Protein AF-A0AAV5VAU0-F1 (afdb_monomer_lite)

Radius of gyration: 15.26 Å; chains: 1; bounding box: 44×32×38 Å

Secondary structure (DSSP, 8-state):
--TT-BPPPB-HHHHHTT--TT-EEEEEEEEEETTEEEEEEEEEEEEEEEETTEEEEEEEEE--TT---HHHHHHHHHHH-----EEEEEEEHHHH-SSEEEEB-GGGGTSPPPPHHHHHHHHHHTBT----SSHHHHHHHHHHHHHH--------

pLDDT: mean 80.07, std 18.75, range [32.88, 98.19]

Organism: NCBI:txid1538716

InterPro domains:
  IPR007053 LRAT domain [PF04970] (20-151)
  IPR007053 LRAT domain [PS51934] (33-155)
  IPR051496 H-rev107 Phospholipase/Acyltransferase [PTHR13943] (15-156)

Foldseek 3Di:
DCQWDKDDKDFLVVCLVPDDQLFKKKAFDWADDDPDTHGQAIFIWGFQDDDPSFTKTKFKDADDDPDDDPNVVSVCCVPPVDGHKIAIDIGTSNVVHVDIMMGTNRCSVPAPWDDSVQLNVLSVVRGGDIDDDPRRVVRVQSSCCSTGVDNPPPPD

Sequence (156 aa):
SDAGKKSEFMNAEDMAKIVQNGDLLEFKRFVQLGKLKKRFYTHWGVCVGEHENKPMVAHMFIIEEGGVQETITSAFIAVTGDLESAEVRLDALDDVCTDLCRINNLDDRKYTKLDTQMIFKRAIDMLGQHNYNLIYNNCEHFAKWCRYDKHTSNQV

Structure (mmCIF, N/CA/C/O backbone):
data_AF-A0AAV5VAU0-F1
#
_entry.id   AF-A0AAV5VAU0-F1
#
loop_
_atom_site.group_PDB
_atom_site.id
_atom_site.type_symbol
_atom_site.label_atom_id
_atom_site.label_alt_id
_atom_site.label_comp_id
_atom_site.label_asym_id
_atom_site.label_entity_id
_atom_site.label_seq_id
_atom_site.pdbx_PDB_ins_code
_atom_site.Cartn_x
_atom_site.Cartn_y
_atom_site.Cartn_z
_atom_site.occupancy
_atom_site.B_iso_or_equiv
_atom_site.auth_seq_id
_atom_site.auth_comp_id
_atom_site.auth_asym_id
_atom_site.auth_atom_id
_atom_site.pdbx_PDB_model_num
ATOM 1 N N . SER A 1 1 ? -18.840 6.440 -1.969 1.00 46.47 1 SER A N 1
ATOM 2 C CA . SER A 1 1 ? -17.633 6.434 -2.815 1.00 46.47 1 SER A CA 1
ATOM 3 C C . SER A 1 1 ? -16.430 6.564 -1.904 1.00 46.47 1 SER A C 1
ATOM 5 O O . SER A 1 1 ? -16.302 7.587 -1.248 1.00 46.47 1 SER A O 1
ATOM 7 N N . ASP A 1 2 ? -15.577 5.547 -1.817 1.00 56.53 2 ASP A N 1
ATOM 8 C CA . ASP A 1 2 ? -14.418 5.525 -0.901 1.00 56.53 2 ASP A CA 1
ATOM 9 C C . ASP A 1 2 ? -13.205 6.31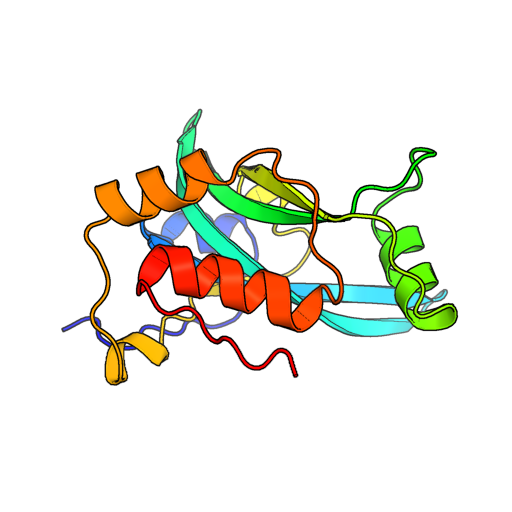2 -1.455 1.00 56.53 2 ASP A C 1
ATOM 11 O O . ASP A 1 2 ? -12.041 6.007 -1.202 1.00 56.53 2 ASP A O 1
ATOM 15 N N . ALA A 1 3 ? -13.488 7.323 -2.286 1.00 63.88 3 ALA A N 1
ATOM 16 C CA . ALA A 1 3 ? -12.483 8.089 -3.003 1.00 63.88 3 ALA A CA 1
ATOM 17 C C . ALA A 1 3 ? -11.669 8.932 -2.013 1.00 63.88 3 ALA A C 1
ATOM 19 O O . ALA A 1 3 ? -12.180 9.869 -1.394 1.00 63.88 3 ALA A O 1
ATOM 20 N N . GLY A 1 4 ? -10.381 8.620 -1.885 1.00 80.81 4 GLY A N 1
ATOM 21 C CA . GLY A 1 4 ? -9.460 9.395 -1.061 1.00 80.81 4 GLY A CA 1
ATOM 22 C C . GLY A 1 4 ? -9.392 8.961 0.402 1.00 80.81 4 GLY A C 1
ATOM 23 O O . GLY A 1 4 ? -9.151 9.818 1.256 1.00 80.81 4 GLY A O 1
ATOM 24 N N . LYS A 1 5 ? -9.607 7.670 0.699 1.00 92.50 5 LYS A N 1
ATOM 25 C CA . LYS A 1 5 ? -9.423 7.092 2.041 1.00 92.50 5 LYS A CA 1
ATOM 26 C C . LYS A 1 5 ? -8.019 7.404 2.571 1.00 92.50 5 LYS A C 1
ATOM 28 O O . LYS A 1 5 ? -7.011 7.068 1.947 1.00 92.50 5 LYS A O 1
ATOM 33 N N . LYS A 1 6 ? -7.960 8.034 3.742 1.00 96.19 6 LYS A N 1
ATOM 34 C CA . LYS A 1 6 ? -6.730 8.250 4.504 1.00 96.19 6 LYS A CA 1
ATOM 35 C C . LYS A 1 6 ? -7.007 7.970 5.969 1.00 96.19 6 LYS A C 1
ATOM 37 O O . LYS A 1 6 ? -7.845 8.646 6.557 1.00 96.19 6 LYS A O 1
ATOM 42 N N . SER A 1 7 ? -6.340 6.970 6.529 1.00 97.12 7 SER A N 1
ATOM 43 C CA . SER A 1 7 ? -6.506 6.627 7.939 1.00 97.12 7 SER A CA 1
ATOM 44 C C . SER A 1 7 ? -5.556 7.436 8.821 1.00 97.12 7 SER A C 1
ATOM 46 O O . SER A 1 7 ? -4.569 8.017 8.352 1.00 97.12 7 SER A O 1
ATOM 48 N N . GLU A 1 8 ? -5.823 7.405 10.123 1.00 97.19 8 GLU A N 1
ATOM 49 C CA . GLU A 1 8 ? -4.802 7.706 11.120 1.00 97.19 8 GLU A CA 1
ATOM 50 C C . GLU A 1 8 ? -3.685 6.655 11.091 1.00 97.19 8 GLU A C 1
ATOM 52 O O . GLU A 1 8 ? -3.830 5.574 10.510 1.00 97.19 8 GLU A O 1
ATOM 57 N N . PHE A 1 9 ? -2.553 7.002 11.701 1.00 96.62 9 PHE A N 1
ATOM 58 C CA . PHE A 1 9 ? -1.456 6.061 11.899 1.00 96.62 9 PHE A CA 1
ATOM 59 C C . PHE A 1 9 ? -1.788 5.075 13.021 1.00 96.62 9 PHE A C 1
ATOM 61 O O . PHE A 1 9 ? -2.152 5.502 14.114 1.00 96.62 9 PHE A O 1
ATOM 68 N N . MET A 1 10 ? -1.597 3.783 12.770 1.00 97.56 10 MET A N 1
ATOM 69 C CA . MET A 1 10 ? -1.844 2.695 13.720 1.00 97.56 10 MET A CA 1
ATOM 70 C C . MET A 1 10 ? -0.796 1.585 13.574 1.00 97.56 10 MET A C 1
ATOM 72 O O . MET A 1 10 ? 0.007 1.603 12.640 1.00 97.56 10 MET A O 1
ATOM 76 N N . ASN A 1 11 ? -0.769 0.660 14.531 1.00 96.94 11 ASN A N 1
ATOM 77 C CA . ASN A 1 11 ? 0.114 -0.508 14.499 1.00 96.94 11 ASN A CA 1
ATOM 78 C C . ASN A 1 11 ? -0.354 -1.534 13.440 1.00 96.94 11 ASN A C 1
ATOM 80 O O . ASN A 1 11 ? -1.430 -1.392 12.853 1.00 96.94 11 ASN A O 1
ATOM 84 N N . ALA A 1 12 ? 0.456 -2.569 13.204 1.00 96.56 12 ALA A N 1
ATOM 85 C CA . ALA A 1 12 ? 0.165 -3.611 12.220 1.00 96.56 12 ALA A CA 1
ATOM 86 C C . ALA A 1 12 ? -1.129 -4.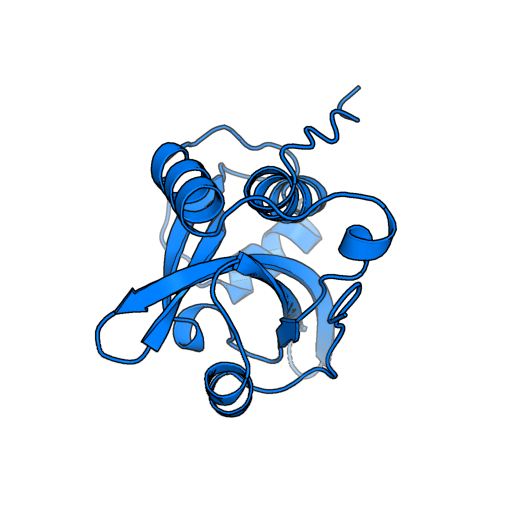390 12.517 1.00 96.56 12 ALA A C 1
ATOM 88 O O . ALA A 1 12 ? -1.893 -4.674 11.598 1.00 96.56 12 ALA A O 1
ATOM 89 N N . GLU A 1 13 ? -1.396 -4.701 13.790 1.00 96.94 13 GLU A N 1
ATOM 90 C CA . GLU A 1 13 ? -2.565 -5.483 14.208 1.00 96.94 13 GLU A CA 1
ATOM 91 C C . GLU A 1 13 ? -3.873 -4.743 13.902 1.00 96.94 13 GLU A C 1
ATOM 93 O O . GLU A 1 13 ? -4.810 -5.310 13.341 1.00 96.94 13 GLU A O 1
ATOM 98 N N . ASP A 1 14 ? -3.933 -3.454 14.230 1.00 98.00 14 ASP A N 1
ATOM 99 C CA . ASP A 1 14 ? -5.092 -2.612 13.952 1.00 98.00 14 ASP A CA 1
ATOM 100 C C . ASP A 1 14 ? -5.229 -2.316 12.458 1.00 98.00 14 ASP A C 1
ATOM 102 O O . ASP A 1 14 ? -6.345 -2.293 11.935 1.00 98.00 14 ASP A O 1
ATOM 106 N N . MET A 1 15 ? -4.108 -2.167 11.746 1.00 97.94 15 MET A N 1
ATOM 107 C CA . MET A 1 15 ? -4.122 -1.996 10.295 1.00 97.94 15 MET A CA 1
ATOM 108 C C . MET A 1 15 ? -4.666 -3.236 9.577 1.00 97.94 15 MET A C 1
ATOM 110 O O . MET A 1 15 ? -5.478 -3.100 8.658 1.00 97.94 15 MET A O 1
ATOM 114 N N . ALA A 1 16 ? -4.279 -4.439 10.010 1.00 97.44 16 ALA A N 1
ATOM 115 C CA . ALA A 1 16 ? -4.728 -5.697 9.413 1.00 97.44 16 ALA A CA 1
ATOM 116 C C . ALA A 1 16 ? -6.259 -5.850 9.426 1.00 97.44 16 ALA A C 1
ATOM 118 O O . ALA A 1 16 ? -6.824 -6.498 8.551 1.00 97.44 16 ALA A O 1
ATOM 119 N N . LYS A 1 17 ? -6.946 -5.195 10.373 1.00 96.88 17 LYS A N 1
ATOM 120 C CA . LYS A 1 17 ? -8.414 -5.211 10.498 1.00 96.88 17 LYS A CA 1
ATOM 121 C C . LYS A 1 17 ? -9.123 -4.357 9.437 1.00 96.88 17 LYS A C 1
ATOM 123 O O . LYS A 1 17 ? -10.324 -4.530 9.234 1.00 96.88 17 LYS A O 1
ATOM 128 N N . ILE A 1 18 ? -8.431 -3.404 8.801 1.00 96.81 18 ILE A N 1
ATOM 129 C CA . ILE A 1 18 ? -9.057 -2.385 7.934 1.00 96.81 18 ILE A CA 1
ATOM 130 C C . ILE A 1 18 ? -8.446 -2.255 6.535 1.00 96.81 18 ILE A C 1
ATOM 132 O O . ILE A 1 18 ? -9.031 -1.572 5.679 1.00 96.81 18 ILE A O 1
ATOM 136 N N . VAL A 1 19 ? -7.257 -2.821 6.319 1.00 97.38 19 VAL A N 1
ATOM 137 C CA . VAL A 1 19 ? -6.544 -2.760 5.042 1.00 97.38 19 VAL A CA 1
ATOM 138 C C . VAL A 1 19 ? -7.233 -3.636 4.002 1.00 97.38 19 VAL A C 1
ATOM 140 O O . VAL A 1 19 ? -7.751 -4.707 4.309 1.00 97.38 19 VAL A O 1
ATOM 143 N N . GLN A 1 20 ? -7.268 -3.164 2.759 1.00 96.44 20 GLN A N 1
ATOM 144 C CA . GLN A 1 20 ? -7.841 -3.901 1.638 1.00 96.44 20 GLN A CA 1
ATOM 145 C C . GLN A 1 20 ? -6.847 -4.027 0.488 1.00 96.44 20 GLN A C 1
ATOM 147 O O . GLN A 1 20 ? -5.958 -3.194 0.305 1.00 96.44 20 GLN A O 1
ATOM 152 N N . ASN A 1 21 ? -7.059 -5.032 -0.364 1.00 96.81 21 ASN A N 1
ATOM 153 C CA . ASN A 1 21 ? -6.255 -5.209 -1.567 1.00 96.81 21 ASN A CA 1
ATOM 154 C C . ASN A 1 21 ? -6.262 -3.950 -2.452 1.00 96.81 21 ASN A C 1
ATOM 156 O O . ASN A 1 21 ? -7.300 -3.375 -2.819 1.00 96.81 21 ASN A O 1
ATOM 160 N N . GLY A 1 22 ? -5.053 -3.538 -2.809 1.00 96.00 22 GLY A N 1
ATOM 161 C CA . GLY A 1 22 ? -4.736 -2.336 -3.554 1.00 96.00 22 GLY A CA 1
ATOM 162 C C . GLY A 1 22 ? -4.518 -1.089 -2.701 1.00 96.00 22 GLY A C 1
ATOM 163 O O . GLY A 1 22 ? -4.097 -0.086 -3.275 1.00 96.00 22 GLY A O 1
ATOM 164 N N . ASP A 1 23 ? -4.800 -1.092 -1.393 1.00 97.62 23 ASP A N 1
ATOM 165 C CA . ASP A 1 23 ? -4.550 0.072 -0.531 1.00 97.62 23 ASP A CA 1
ATOM 166 C C . ASP A 1 23 ? -3.062 0.434 -0.496 1.00 97.62 23 ASP A C 1
ATOM 168 O O . ASP A 1 23 ? -2.196 -0.432 -0.352 1.00 97.62 23 ASP A O 1
ATOM 172 N N . LEU A 1 24 ? -2.778 1.733 -0.628 1.00 97.38 24 LEU A N 1
ATOM 173 C CA . LEU A 1 24 ? -1.441 2.277 -0.423 1.00 97.38 24 LEU A CA 1
ATOM 174 C C . LEU A 1 24 ? -1.193 2.441 1.068 1.00 97.38 24 LEU A C 1
ATOM 176 O O . LEU A 1 24 ? -1.994 3.067 1.769 1.00 97.38 24 LEU A O 1
ATOM 180 N N . LEU A 1 25 ? -0.058 1.930 1.523 1.00 97.38 25 LEU A N 1
ATOM 181 C CA . LEU A 1 25 ? 0.372 2.015 2.906 1.00 97.38 25 LEU A CA 1
ATOM 182 C C . LEU A 1 25 ? 1.568 2.948 3.027 1.00 97.38 25 LEU A C 1
ATOM 184 O O . LEU A 1 25 ? 2.548 2.834 2.294 1.00 97.38 25 LEU A O 1
ATOM 188 N N . GLU A 1 26 ? 1.468 3.864 3.981 1.00 95.00 26 GLU A N 1
ATOM 189 C CA . GLU A 1 26 ? 2.517 4.795 4.363 1.00 95.00 26 GLU A CA 1
ATOM 190 C C . GLU A 1 26 ? 3.038 4.401 5.748 1.00 95.00 26 GLU A C 1
ATOM 192 O O . GLU A 1 26 ? 2.293 4.470 6.728 1.00 95.00 26 GLU A O 1
ATOM 197 N N . PHE A 1 27 ? 4.310 4.022 5.848 1.00 92.38 27 PHE A N 1
ATOM 198 C CA . PHE A 1 27 ? 4.946 3.567 7.084 1.00 92.38 27 PHE A CA 1
ATOM 199 C C . PHE A 1 27 ? 5.867 4.651 7.644 1.00 92.38 27 PHE A C 1
ATOM 201 O O . PHE A 1 27 ? 6.717 5.204 6.939 1.00 92.38 27 PHE A O 1
ATOM 208 N N . LYS A 1 28 ? 5.741 4.955 8.938 1.00 87.56 28 LYS A N 1
ATOM 209 C CA . LYS A 1 28 ? 6.701 5.824 9.624 1.00 87.56 28 LYS A CA 1
ATOM 210 C C . LYS A 1 28 ? 7.963 5.033 9.921 1.00 87.56 28 LYS A C 1
ATOM 212 O O . LYS A 1 28 ? 7.904 4.026 10.619 1.00 87.56 28 LYS A O 1
ATOM 217 N N . ARG A 1 29 ? 9.101 5.543 9.456 1.00 81.19 29 ARG A N 1
ATOM 218 C CA . ARG A 1 29 ? 10.417 5.044 9.844 1.00 81.19 29 ARG A CA 1
ATOM 219 C C . ARG A 1 29 ? 11.072 6.030 10.793 1.00 81.19 29 ARG A C 1
ATOM 221 O O . ARG A 1 29 ? 11.146 7.238 10.532 1.00 81.19 29 ARG A O 1
ATOM 228 N N . PHE A 1 30 ? 11.526 5.507 11.918 1.00 72.88 30 PHE A N 1
ATOM 229 C CA . PHE A 1 30 ? 12.246 6.263 12.924 1.00 72.88 30 PHE A CA 1
ATOM 230 C C . PHE A 1 30 ? 13.663 5.718 13.033 1.00 72.88 30 PHE A C 1
ATOM 232 O O . PHE A 1 30 ? 13.866 4.511 13.018 1.00 72.88 30 PHE A O 1
ATOM 239 N N . VAL A 1 31 ? 14.633 6.613 13.184 1.00 66.31 31 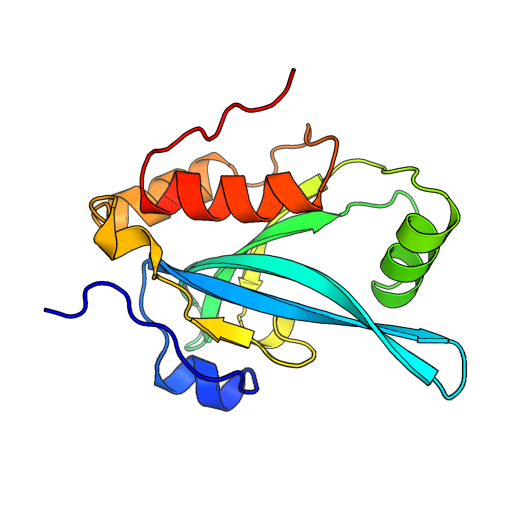VAL A N 1
ATOM 240 C CA . VAL A 1 31 ? 15.997 6.234 13.549 1.00 66.31 31 VAL A CA 1
ATOM 241 C C . VAL A 1 31 ? 16.177 6.527 15.030 1.00 66.31 31 VAL A C 1
ATOM 243 O O . VAL A 1 31 ? 15.776 7.590 15.525 1.00 66.31 31 VAL A O 1
ATOM 246 N N . GLN A 1 32 ? 16.764 5.569 15.741 1.00 64.56 32 GLN A N 1
ATOM 247 C CA . GLN A 1 32 ? 17.131 5.718 17.139 1.00 64.56 32 GLN A CA 1
ATOM 248 C C . GLN A 1 32 ? 18.634 5.987 17.253 1.00 64.56 32 GLN A C 1
ATOM 250 O O . GLN A 1 32 ? 19.449 5.111 16.983 1.00 64.56 32 GLN A O 1
ATOM 255 N N . LEU A 1 33 ? 19.000 7.195 17.687 1.00 64.81 33 LEU A N 1
ATOM 256 C CA . LEU A 1 33 ? 20.372 7.543 18.067 1.00 64.81 33 LEU A CA 1
ATOM 257 C C . LEU A 1 33 ? 20.445 7.665 19.592 1.00 64.81 33 LEU A C 1
ATOM 259 O O . LEU A 1 33 ? 20.051 8.676 20.183 1.00 64.81 33 LEU A O 1
ATOM 263 N N . GLY A 1 34 ? 20.910 6.603 20.251 1.00 70.69 34 GLY A N 1
ATOM 264 C CA . GLY A 1 34 ? 20.926 6.514 21.712 1.00 70.69 34 GLY A CA 1
ATOM 265 C C . GLY A 1 34 ? 19.510 6.572 22.301 1.00 70.69 34 GLY A C 1
ATOM 266 O O . GLY A 1 34 ? 18.699 5.674 22.079 1.00 70.69 34 GLY A O 1
ATOM 267 N N . LYS A 1 35 ? 19.203 7.632 23.062 1.00 71.12 35 LYS A N 1
ATOM 268 C CA . LYS A 1 35 ? 17.867 7.864 23.657 1.00 71.12 35 LYS A CA 1
ATOM 269 C C . LYS A 1 35 ? 16.923 8.684 22.767 1.00 71.12 35 LYS A C 1
ATOM 271 O O . LYS A 1 35 ? 15.758 8.850 23.115 1.00 71.12 35 LYS A O 1
ATOM 276 N N . LEU A 1 36 ? 17.405 9.226 21.648 1.00 66.81 36 LEU A N 1
ATOM 277 C CA .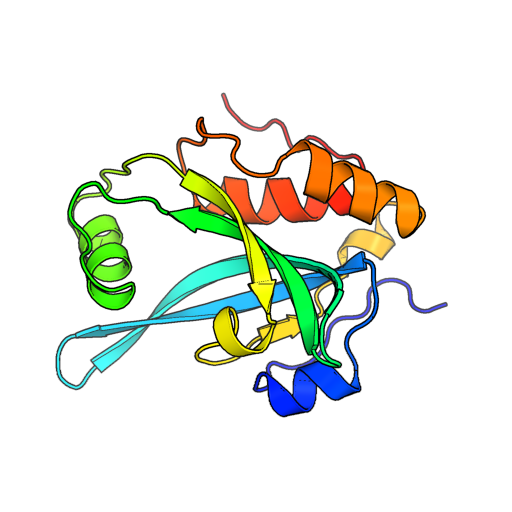 LEU A 1 36 ? 16.616 10.074 20.755 1.00 66.81 36 LEU A CA 1
ATOM 278 C C . LEU A 1 36 ? 16.019 9.233 19.623 1.00 66.81 36 LEU A C 1
ATOM 280 O O . LEU A 1 36 ? 16.754 8.677 18.811 1.00 66.81 36 LEU A O 1
ATOM 284 N N . LYS A 1 37 ? 14.684 9.180 19.548 1.00 66.56 37 LYS A N 1
ATOM 285 C CA . LYS A 1 37 ? 13.938 8.611 18.417 1.00 66.56 37 LYS A CA 1
ATOM 286 C C . LYS A 1 37 ? 13.471 9.755 17.518 1.00 66.56 37 LYS A C 1
ATOM 288 O O . LYS A 1 37 ? 12.610 10.540 17.918 1.00 66.56 37 LYS A O 1
ATOM 293 N N . LYS A 1 38 ? 14.041 9.881 16.317 1.00 68.62 38 LYS A N 1
ATOM 294 C CA . LYS A 1 38 ? 13.668 10.926 15.348 1.00 68.62 38 LYS A CA 1
ATOM 295 C C . LYS A 1 38 ? 13.064 10.286 14.105 1.00 68.62 38 LYS A C 1
ATOM 297 O O . LYS A 1 38 ? 13.571 9.284 13.609 1.00 68.62 38 LYS A O 1
ATOM 302 N N . ARG A 1 39 ? 11.967 10.861 13.603 1.00 64.75 39 ARG A N 1
ATOM 303 C CA . ARG A 1 39 ? 11.385 10.445 12.319 1.00 64.75 39 ARG A CA 1
ATOM 304 C C . ARG A 1 39 ? 12.407 10.732 11.223 1.00 64.75 39 ARG A C 1
ATOM 306 O O . ARG A 1 39 ? 12.878 11.865 11.130 1.00 64.75 39 ARG A O 1
ATOM 313 N N . PHE A 1 40 ? 12.734 9.714 10.439 1.00 68.38 40 PHE A N 1
ATOM 314 C CA . PHE A 1 40 ? 13.756 9.805 9.404 1.00 68.38 40 PHE A CA 1
ATOM 315 C C . PHE A 1 40 ? 13.109 9.982 8.035 1.00 68.38 40 PHE A C 1
ATOM 317 O O . PHE A 1 40 ? 13.233 11.042 7.428 1.00 68.38 40 PHE A O 1
ATOM 324 N N . TYR A 1 41 ? 12.310 9.002 7.616 1.00 71.00 41 TYR A N 1
ATOM 325 C CA . TYR A 1 41 ? 11.584 9.053 6.356 1.00 71.00 41 TYR A CA 1
ATOM 326 C C . TYR A 1 41 ? 10.239 8.344 6.450 1.00 71.00 41 TYR A C 1
ATOM 328 O O . TYR A 1 41 ? 9.794 7.893 7.512 1.00 71.00 41 TYR A O 1
ATOM 336 N N . THR A 1 42 ? 9.570 8.309 5.310 1.00 80.50 42 THR A N 1
ATOM 337 C CA . THR A 1 42 ? 8.295 7.644 5.139 1.00 80.50 42 THR A CA 1
ATOM 338 C C . THR A 1 42 ? 8.469 6.587 4.067 1.00 80.50 42 THR A C 1
ATOM 340 O O . THR A 1 42 ? 8.883 6.913 2.958 1.00 80.50 42 THR A O 1
ATOM 343 N N . HIS A 1 43 ? 8.201 5.337 4.419 1.00 88.56 43 HIS A N 1
ATOM 344 C CA . HIS A 1 43 ? 8.268 4.220 3.489 1.00 88.56 43 HIS A CA 1
ATOM 345 C C . HIS A 1 43 ? 6.889 3.952 2.889 1.00 88.56 43 HIS A C 1
ATOM 347 O O . HIS A 1 43 ? 5.876 4.261 3.521 1.00 88.56 43 HIS A O 1
ATOM 353 N N . TRP A 1 44 ? 6.846 3.381 1.690 1.00 92.50 44 TRP A N 1
ATOM 354 C CA . TRP A 1 44 ? 5.604 3.115 0.971 1.00 92.50 44 TRP A CA 1
ATOM 355 C C . TRP A 1 44 ? 5.546 1.688 0.442 1.00 92.50 44 TRP A C 1
ATOM 357 O O . TRP A 1 44 ? 6.551 1.122 0.012 1.00 92.50 44 TRP A O 1
ATOM 367 N N . GLY A 1 45 ? 4.334 1.143 0.434 1.00 94.94 45 GLY A N 1
ATOM 368 C CA . GLY A 1 45 ? 4.010 -0.148 -0.158 1.00 94.94 45 GLY A CA 1
ATOM 369 C C . GLY A 1 45 ? 2.550 -0.212 -0.590 1.00 94.94 45 GLY A C 1
ATOM 370 O O . GLY A 1 45 ? 1.768 0.713 -0.346 1.00 94.94 45 GLY A O 1
ATOM 371 N N . VAL A 1 46 ? 2.181 -1.311 -1.236 1.00 97.19 46 VAL A N 1
ATOM 372 C CA . VAL A 1 46 ? 0.809 -1.595 -1.666 1.00 97.19 46 VAL A CA 1
ATOM 373 C C . VAL A 1 46 ? 0.378 -2.967 -1.155 1.00 97.19 46 VAL A C 1
ATOM 375 O O . VAL A 1 46 ? 1.111 -3.944 -1.290 1.00 97.19 46 VAL A O 1
ATOM 378 N N . CYS A 1 47 ? -0.809 -3.042 -0.553 1.00 97.88 47 CYS A N 1
ATOM 379 C CA . CYS A 1 47 ? -1.381 -4.301 -0.074 1.00 97.88 47 CYS A CA 1
ATOM 380 C C . CYS A 1 47 ? -1.840 -5.159 -1.264 1.00 97.88 47 CYS A C 1
ATOM 382 O O . CYS A 1 47 ? -2.639 -4.697 -2.084 1.00 97.88 47 CYS A O 1
ATOM 384 N N . VAL A 1 48 ? -1.358 -6.395 -1.376 1.00 96.25 48 VAL A N 1
ATOM 385 C CA . VAL A 1 48 ? -1.514 -7.249 -2.569 1.00 96.25 48 VAL A CA 1
ATOM 386 C C . VAL A 1 48 ? -1.852 -8.698 -2.209 1.00 96.25 48 VAL A C 1
ATOM 388 O O . VAL A 1 48 ? -1.172 -9.640 -2.600 1.00 96.25 48 VAL A O 1
ATOM 391 N N . GLY A 1 49 ? -2.964 -8.889 -1.508 1.00 93.50 49 GLY A N 1
ATOM 392 C CA . GLY A 1 49 ? -3.461 -10.207 -1.131 1.00 93.50 49 GLY A CA 1
ATOM 393 C C . GLY A 1 49 ? -3.170 -10.546 0.323 1.00 93.50 49 GLY A C 1
ATOM 394 O O . GLY A 1 49 ? -2.887 -9.677 1.147 1.00 93.50 49 GLY A O 1
ATOM 395 N N . GLU A 1 50 ? -3.275 -11.832 0.624 1.00 94.88 50 GLU A N 1
ATOM 396 C CA . GLU A 1 50 ? -3.157 -12.384 1.966 1.00 94.88 50 GLU A CA 1
ATOM 397 C C . GLU A 1 50 ? -2.435 -13.733 1.893 1.00 94.88 50 GLU A C 1
ATOM 399 O O . GLU A 1 50 ? -2.651 -14.507 0.955 1.00 94.88 50 GLU A O 1
ATOM 404 N N . HIS A 1 51 ? -1.581 -14.014 2.874 1.00 93.62 51 HIS A N 1
ATOM 405 C CA . HIS A 1 51 ? -0.933 -15.308 3.061 1.00 93.62 51 HIS A CA 1
ATOM 406 C C . HIS A 1 51 ? -0.997 -15.680 4.543 1.00 93.62 51 HIS A C 1
ATOM 408 O O . HIS A 1 51 ? -0.726 -14.842 5.394 1.00 93.62 51 HIS A O 1
ATOM 414 N N . GLU A 1 52 ? -1.409 -16.909 4.862 1.00 93.69 52 GLU A N 1
ATOM 415 C CA . GLU A 1 52 ? -1.570 -17.379 6.252 1.00 93.69 52 GLU A CA 1
ATOM 416 C C . GLU A 1 52 ? -2.414 -16.440 7.148 1.00 93.69 52 GLU A C 1
ATOM 418 O O . GLU A 1 52 ? -2.135 -16.266 8.333 1.00 93.69 52 GLU A O 1
ATOM 423 N N . ASN A 1 53 ? -3.480 -15.846 6.594 1.00 92.75 53 ASN A N 1
ATOM 424 C CA . ASN A 1 53 ? -4.334 -14.838 7.248 1.00 92.75 53 ASN A CA 1
ATOM 425 C C . ASN A 1 53 ? -3.631 -13.513 7.598 1.00 92.75 53 ASN A C 1
ATOM 427 O O . ASN A 1 53 ? -4.116 -12.753 8.439 1.00 92.75 53 ASN A O 1
ATOM 431 N N . LYS A 1 54 ? -2.493 -13.220 6.963 1.00 95.50 54 LYS A N 1
ATOM 432 C CA . LYS A 1 54 ? -1.785 -11.946 7.088 1.00 95.50 54 LYS A CA 1
ATOM 433 C C . LYS A 1 54 ? -1.838 -11.172 5.773 1.00 95.50 54 LYS A C 1
ATOM 435 O O . LYS A 1 54 ? -1.507 -11.740 4.727 1.00 95.50 54 LYS A O 1
ATOM 440 N N . PRO A 1 55 ? -2.214 -9.880 5.791 1.00 98.00 55 PRO A N 1
ATOM 441 C CA . PRO A 1 55 ? -2.129 -9.039 4.605 1.00 98.00 55 PRO A CA 1
ATOM 442 C C . PRO A 1 55 ? -0.690 -8.972 4.098 1.00 98.00 55 PRO A C 1
ATOM 444 O O . PRO A 1 55 ? 0.235 -8.735 4.877 1.00 98.00 55 PRO A O 1
ATOM 447 N N . MET A 1 56 ? -0.513 -9.150 2.793 1.00 97.94 56 MET A N 1
ATOM 448 C CA . MET A 1 56 ? 0.796 -9.090 2.150 1.00 97.94 56 MET A CA 1
ATOM 449 C C . MET A 1 56 ? 1.020 -7.717 1.531 1.00 97.94 56 MET A C 1
ATOM 451 O O . MET A 1 56 ? 0.121 -7.151 0.902 1.00 97.94 56 MET A O 1
ATOM 455 N N . VAL A 1 57 ? 2.227 -7.182 1.680 1.00 97.94 57 VAL A N 1
ATOM 456 C CA . VAL A 1 57 ? 2.609 -5.859 1.191 1.00 97.94 57 VAL A CA 1
ATOM 457 C C . VAL A 1 57 ? 3.751 -6.004 0.200 1.00 97.94 57 VAL A C 1
ATOM 459 O O . VAL A 1 57 ? 4.832 -6.468 0.547 1.00 97.94 57 VAL A O 1
ATOM 462 N N . ALA A 1 58 ? 3.529 -5.548 -1.031 1.00 95.56 58 ALA A N 1
ATOM 463 C CA . ALA A 1 58 ? 4.620 -5.336 -1.966 1.00 95.56 58 ALA A CA 1
ATOM 464 C C . ALA A 1 58 ? 5.239 -3.965 -1.704 1.00 95.56 58 ALA A C 1
ATOM 466 O O . ALA A 1 58 ? 4.542 -2.942 -1.697 1.00 95.56 58 ALA A O 1
ATOM 467 N N . HIS A 1 59 ? 6.548 -3.929 -1.495 1.00 92.00 59 HIS A N 1
ATOM 468 C CA . HIS A 1 59 ? 7.285 -2.694 -1.259 1.00 92.00 59 HIS A CA 1
ATOM 469 C C . HIS A 1 59 ? 8.724 -2.824 -1.732 1.00 92.00 59 HIS A C 1
ATOM 471 O O . HIS A 1 59 ? 9.246 -3.922 -1.890 1.00 92.00 59 HIS A O 1
ATOM 477 N N . MET A 1 60 ? 9.388 -1.687 -1.921 1.00 86.38 60 MET A N 1
ATOM 478 C CA . MET A 1 60 ? 10.835 -1.711 -2.102 1.00 86.38 60 MET A CA 1
ATOM 479 C C . MET A 1 60 ? 11.557 -1.912 -0.773 1.00 86.38 60 MET A C 1
ATOM 481 O O . MET A 1 60 ? 11.144 -1.386 0.260 1.00 86.38 60 MET A O 1
ATOM 485 N N . PHE A 1 61 ? 12.628 -2.684 -0.803 1.00 77.88 61 PHE A N 1
ATOM 486 C CA . PHE A 1 61 ? 13.514 -2.993 0.302 1.00 77.88 61 PHE A CA 1
ATOM 487 C C . PHE A 1 61 ? 14.947 -2.654 -0.110 1.00 77.88 61 PHE A C 1
ATOM 489 O O . PHE A 1 61 ? 15.326 -2.839 -1.264 1.00 77.88 61 PHE A O 1
ATOM 496 N N . ILE A 1 62 ? 15.733 -2.129 0.825 1.00 70.50 62 ILE A N 1
ATOM 497 C CA . ILE A 1 62 ? 17.122 -1.728 0.580 1.00 70.50 62 ILE A CA 1
ATOM 498 C C . ILE A 1 62 ? 18.013 -2.947 0.804 1.00 70.50 62 ILE A C 1
ATOM 500 O O . ILE A 1 62 ? 18.021 -3.482 1.909 1.00 70.50 62 ILE A O 1
ATOM 504 N N . ILE A 1 63 ? 18.742 -3.396 -0.213 1.00 60.59 63 ILE A N 1
ATOM 505 C CA . ILE A 1 63 ? 19.695 -4.499 -0.067 1.00 60.59 63 ILE A CA 1
ATOM 506 C C . ILE A 1 63 ? 21.056 -3.920 0.316 1.00 60.59 63 ILE A C 1
ATOM 508 O O . ILE A 1 63 ? 21.580 -3.064 -0.389 1.00 60.59 63 ILE A O 1
ATOM 512 N N . GLU A 1 64 ? 21.651 -4.446 1.384 1.00 54.59 64 GLU A N 1
ATOM 513 C CA . GLU A 1 64 ? 23.082 -4.298 1.666 1.00 54.59 64 GLU A CA 1
ATOM 514 C C . GLU A 1 64 ? 23.820 -5.614 1.376 1.00 54.59 64 GLU A C 1
ATOM 516 O O . GLU A 1 64 ? 23.357 -6.692 1.773 1.00 54.59 64 GLU A O 1
ATOM 521 N N . GLU A 1 65 ? 25.010 -5.540 0.772 1.00 42.94 65 GLU A N 1
ATOM 522 C CA . GLU A 1 65 ? 25.995 -6.618 0.896 1.00 42.94 65 GLU A CA 1
ATOM 523 C C . GLU A 1 65 ? 26.591 -6.575 2.316 1.00 42.94 65 GLU A C 1
ATOM 525 O O . GLU A 1 65 ? 27.395 -5.707 2.641 1.00 42.94 65 GLU A O 1
ATOM 530 N N . GLY A 1 66 ? 26.204 -7.510 3.194 1.00 47.12 66 GLY A N 1
ATOM 531 C CA . GLY A 1 66 ? 26.850 -7.662 4.512 1.00 47.12 66 GLY A CA 1
ATOM 532 C C . GLY A 1 66 ? 25.934 -7.887 5.715 1.00 47.12 66 GLY A C 1
ATOM 533 O O . GLY A 1 66 ? 26.439 -8.135 6.809 1.00 47.12 66 GLY A O 1
ATOM 534 N N . GLY A 1 67 ? 24.609 -7.874 5.537 1.00 38.59 67 GLY A N 1
ATOM 535 C CA . GLY A 1 67 ? 23.664 -8.375 6.545 1.00 38.59 67 GLY A CA 1
ATOM 536 C C . GLY A 1 67 ? 23.536 -7.526 7.814 1.00 38.59 67 GLY A C 1
ATOM 537 O O . GLY A 1 67 ? 23.284 -8.076 8.889 1.00 38.59 67 GLY A O 1
ATOM 538 N N . VAL A 1 68 ? 23.705 -6.205 7.723 1.00 42.50 68 VAL A N 1
ATOM 539 C CA . VAL A 1 68 ? 23.511 -5.314 8.870 1.00 42.50 68 VAL A CA 1
ATOM 540 C C . VAL A 1 68 ? 22.026 -4.923 9.001 1.00 42.50 68 VAL A C 1
ATOM 542 O O . VAL A 1 68 ? 21.297 -4.765 8.031 1.00 42.50 68 VAL A O 1
ATOM 545 N N . GLN A 1 69 ? 21.541 -4.859 10.242 1.00 49.28 69 GLN A N 1
ATOM 546 C CA . GLN A 1 69 ? 20.129 -4.712 10.626 1.00 49.28 69 GLN A CA 1
ATOM 547 C C . GLN A 1 69 ? 19.503 -3.372 10.160 1.00 49.28 69 GLN A C 1
ATOM 549 O O . GLN A 1 69 ? 20.179 -2.348 10.228 1.00 49.28 69 GLN A O 1
ATOM 554 N N . GLU A 1 70 ? 18.202 -3.346 9.800 1.00 53.47 70 GLU A N 1
ATOM 555 C CA . GLU A 1 70 ? 17.444 -2.189 9.236 1.00 53.47 70 GLU A CA 1
ATOM 556 C C . GLU A 1 70 ? 17.736 -0.806 9.871 1.00 53.47 70 GLU A C 1
ATOM 558 O O . GLU A 1 70 ? 17.707 0.239 9.205 1.00 53.47 70 GLU A O 1
ATOM 563 N N . THR A 1 71 ? 17.991 -0.780 11.183 1.00 49.28 71 THR A N 1
ATOM 564 C CA . THR A 1 71 ? 18.307 0.430 11.957 1.00 49.28 71 THR A CA 1
ATOM 565 C C . THR A 1 71 ? 19.633 1.063 11.533 1.00 49.28 71 THR A C 1
ATOM 567 O O . THR A 1 71 ? 19.748 2.291 11.511 1.00 49.28 71 THR A O 1
ATOM 570 N N . ILE A 1 72 ? 20.631 0.242 11.201 1.00 49.47 72 ILE A N 1
ATOM 571 C CA . ILE A 1 72 ? 21.969 0.690 10.810 1.00 49.47 72 ILE A CA 1
ATOM 572 C C . ILE A 1 72 ? 21.937 1.210 9.375 1.00 49.47 72 ILE A C 1
ATOM 574 O O . ILE A 1 72 ? 22.440 2.304 9.163 1.00 49.47 72 ILE A O 1
ATOM 578 N N . THR A 1 73 ? 21.234 0.554 8.447 1.00 56.41 73 THR A N 1
ATOM 579 C CA . THR A 1 73 ? 21.018 1.047 7.071 1.00 56.41 73 THR A CA 1
ATOM 580 C C . THR A 1 73 ? 20.334 2.410 7.058 1.00 56.41 73 THR A C 1
ATOM 582 O O . THR A 1 73 ? 20.786 3.347 6.403 1.00 56.41 73 THR A O 1
ATOM 585 N N . SER A 1 74 ? 19.276 2.577 7.859 1.00 55.97 74 SER A N 1
ATOM 586 C CA . SER A 1 74 ? 18.574 3.862 7.973 1.00 55.97 74 SER A CA 1
ATOM 587 C C . SER A 1 74 ? 19.481 4.967 8.530 1.00 55.97 74 SER A C 1
ATOM 589 O O . SER A 1 74 ? 19.412 6.108 8.078 1.00 55.97 74 SER A O 1
ATOM 591 N N . ALA A 1 75 ? 20.347 4.647 9.496 1.00 54.66 75 ALA A N 1
ATOM 592 C CA . ALA A 1 75 ? 21.326 5.589 10.035 1.00 54.66 75 ALA A CA 1
ATOM 593 C C . ALA A 1 75 ? 22.493 5.850 9.066 1.00 54.66 75 ALA A C 1
ATOM 595 O O . ALA A 1 75 ? 22.972 6.977 8.990 1.00 54.66 75 ALA A O 1
ATOM 596 N N . PHE A 1 76 ? 22.927 4.843 8.310 1.00 56.78 76 PHE A N 1
ATOM 597 C CA . PHE A 1 76 ? 24.012 4.934 7.341 1.00 56.78 76 PHE A CA 1
ATOM 598 C C . PHE A 1 76 ? 23.593 5.796 6.153 1.00 56.78 76 PHE A C 1
ATOM 600 O O . PHE A 1 76 ? 24.243 6.802 5.908 1.00 56.78 76 PHE A O 1
ATOM 607 N N . ILE A 1 77 ? 22.434 5.534 5.536 1.00 58.09 77 ILE A N 1
ATOM 608 C CA . ILE A 1 77 ? 21.855 6.387 4.479 1.00 58.09 77 ILE A CA 1
ATOM 609 C C . ILE A 1 77 ? 21.693 7.833 4.964 1.00 58.09 77 ILE A C 1
ATOM 611 O O . ILE A 1 77 ? 21.962 8.772 4.217 1.00 58.09 77 ILE A O 1
ATOM 615 N N . ALA A 1 78 ? 21.273 8.035 6.221 1.00 52.78 78 ALA A N 1
ATOM 616 C CA . ALA A 1 78 ? 21.145 9.373 6.804 1.00 52.78 78 ALA A CA 1
ATOM 617 C C . ALA A 1 78 ? 22.477 10.134 6.877 1.00 52.78 78 ALA A C 1
ATOM 619 O O . ALA A 1 78 ? 22.475 11.366 6.867 1.00 52.78 78 ALA A O 1
ATOM 620 N N . VAL A 1 79 ? 23.586 9.408 7.022 1.00 51.50 79 VAL A N 1
ATOM 621 C CA . VAL A 1 79 ? 24.925 9.952 7.269 1.00 51.50 79 VAL A CA 1
ATOM 622 C C . VAL A 1 79 ? 25.745 10.041 5.986 1.00 51.50 79 VAL A C 1
ATOM 624 O O . VAL A 1 79 ? 26.420 11.046 5.777 1.00 51.50 79 VAL A O 1
ATOM 627 N N . THR A 1 80 ? 25.706 9.016 5.138 1.00 54.56 80 THR A N 1
ATOM 628 C CA . THR A 1 80 ? 26.564 8.893 3.954 1.00 54.56 80 THR A CA 1
ATOM 629 C C . THR A 1 80 ? 25.882 9.381 2.685 1.00 54.56 80 THR A C 1
ATOM 631 O O . THR A 1 80 ? 26.566 9.828 1.770 1.00 54.56 80 THR A O 1
ATOM 634 N N . GLY A 1 81 ? 24.546 9.324 2.619 1.00 53.19 81 GLY A N 1
ATOM 635 C CA . GLY A 1 81 ? 23.798 9.577 1.385 1.00 53.19 81 GLY A CA 1
ATOM 636 C C . GLY A 1 81 ? 24.075 8.556 0.276 1.00 53.19 81 GLY A C 1
ATOM 637 O O . GLY A 1 81 ? 23.567 8.728 -0.830 1.00 53.19 81 GLY A O 1
ATOM 638 N N . ASP A 1 82 ? 24.859 7.518 0.575 1.00 50.84 82 ASP A N 1
ATOM 639 C CA . ASP A 1 82 ? 25.257 6.482 -0.363 1.00 50.84 82 ASP A CA 1
ATOM 640 C C . ASP A 1 82 ? 24.260 5.333 -0.277 1.00 50.84 82 ASP A C 1
ATOM 642 O O . ASP A 1 82 ? 23.838 4.930 0.813 1.00 50.84 82 ASP A O 1
ATOM 646 N N . LEU A 1 83 ? 23.816 4.870 -1.437 1.00 57.09 83 LEU A N 1
ATOM 647 C CA . LEU A 1 83 ? 22.680 3.980 -1.539 1.00 57.09 83 LEU A CA 1
ATOM 648 C C . LEU A 1 83 ? 23.028 2.791 -2.418 1.00 57.09 83 LEU A C 1
ATOM 650 O O . LEU A 1 83 ? 23.037 2.887 -3.645 1.00 57.09 83 LEU A O 1
ATOM 654 N N . GLU A 1 84 ? 23.278 1.668 -1.765 1.00 57.88 84 GLU A N 1
ATOM 655 C CA . GLU A 1 84 ? 23.398 0.381 -2.428 1.00 57.88 84 GLU A CA 1
ATOM 656 C C . GLU A 1 84 ? 21.989 -0.154 -2.743 1.00 57.88 84 GLU A C 1
ATOM 658 O O . GLU A 1 84 ? 21.003 0.174 -2.082 1.00 57.88 84 GLU A O 1
ATOM 663 N N . SER A 1 85 ? 21.885 -0.862 -3.864 1.00 64.62 85 SER A N 1
ATOM 664 C CA . SER A 1 85 ? 20.668 -1.260 -4.587 1.00 64.62 85 SER A CA 1
ATOM 665 C C . SER A 1 85 ? 19.403 -1.546 -3.756 1.00 64.62 85 SER A C 1
ATOM 667 O O . SER A 1 85 ? 19.452 -2.175 -2.706 1.00 64.62 85 SER A O 1
ATOM 669 N N . ALA A 1 86 ? 18.227 -1.204 -4.291 1.00 73.69 86 ALA A N 1
ATOM 670 C CA . ALA A 1 86 ? 16.941 -1.650 -3.745 1.00 73.69 86 ALA A CA 1
ATOM 671 C C . ALA A 1 86 ? 16.269 -2.703 -4.639 1.00 73.69 86 ALA A C 1
ATOM 673 O O . ALA A 1 86 ? 16.391 -2.637 -5.864 1.00 73.69 86 ALA A O 1
ATOM 674 N N . GLU A 1 87 ? 15.527 -3.623 -4.021 1.00 82.12 87 GLU A N 1
ATOM 675 C CA . GLU A 1 87 ? 14.667 -4.615 -4.679 1.00 82.12 87 GLU A CA 1
ATOM 676 C C . GLU A 1 87 ? 13.213 -4.486 -4.253 1.00 82.12 87 GLU A C 1
ATOM 678 O O . GLU A 1 87 ? 12.920 -3.975 -3.178 1.00 82.12 87 GLU A O 1
ATOM 683 N N . VAL A 1 88 ? 12.283 -4.992 -5.056 1.00 87.25 88 VAL A N 1
ATOM 684 C CA . VAL A 1 88 ? 10.896 -5.161 -4.609 1.00 87.25 88 VAL A CA 1
ATOM 685 C C . VAL A 1 88 ? 10.744 -6.510 -3.911 1.00 87.25 88 VAL A C 1
ATOM 687 O O . VAL A 1 88 ? 11.064 -7.550 -4.492 1.00 87.25 88 VAL A O 1
ATOM 690 N N . ARG A 1 89 ? 10.201 -6.481 -2.692 1.00 90.81 89 ARG A N 1
ATOM 691 C CA . ARG A 1 89 ? 9.825 -7.649 -1.888 1.00 90.81 89 ARG A CA 1
ATOM 692 C C . ARG A 1 89 ? 8.321 -7.743 -1.702 1.00 90.81 89 ARG A C 1
ATOM 694 O O . ARG A 1 89 ? 7.587 -6.778 -1.930 1.00 90.81 89 ARG A O 1
ATOM 701 N N . LEU A 1 90 ? 7.895 -8.923 -1.268 1.00 94.25 90 LEU A N 1
ATOM 702 C CA . LEU A 1 90 ? 6.544 -9.219 -0.825 1.00 94.25 90 LEU A CA 1
ATOM 703 C C . LEU A 1 90 ? 6.622 -9.785 0.593 1.00 94.25 90 LEU A C 1
ATOM 705 O O . LEU A 1 90 ? 6.905 -10.967 0.760 1.00 94.25 90 LEU A O 1
ATOM 709 N N . ASP A 1 91 ? 6.340 -8.943 1.579 1.00 95.25 91 ASP A N 1
ATOM 710 C CA . ASP A 1 91 ? 6.476 -9.277 2.998 1.00 95.25 91 ASP A CA 1
ATOM 711 C C . ASP A 1 91 ? 5.124 -9.128 3.716 1.00 95.25 91 ASP A C 1
ATOM 713 O O . ASP A 1 91 ? 4.212 -8.442 3.232 1.00 95.25 91 ASP A O 1
ATOM 717 N N . ALA A 1 92 ? 4.956 -9.797 4.858 1.00 97.06 92 ALA A N 1
ATOM 718 C CA . ALA A 1 92 ? 3.733 -9.687 5.646 1.00 97.06 92 ALA A CA 1
ATOM 719 C C . ALA A 1 92 ? 3.631 -8.298 6.302 1.00 97.06 92 ALA A C 1
ATOM 721 O O . ALA A 1 92 ? 4.630 -7.663 6.638 1.00 97.06 92 ALA A O 1
ATOM 722 N N . LEU A 1 93 ? 2.411 -7.788 6.486 1.00 96.69 93 LEU A N 1
ATOM 723 C CA . LEU A 1 93 ? 2.182 -6.442 7.024 1.00 96.69 93 LEU A CA 1
ATOM 724 C C . LEU A 1 93 ? 2.858 -6.205 8.384 1.00 96.69 93 LEU A C 1
ATOM 726 O O . LEU A 1 93 ? 3.309 -5.090 8.648 1.00 96.69 93 LEU A O 1
ATOM 730 N N . ASP A 1 94 ? 2.905 -7.220 9.243 1.00 95.31 94 ASP A N 1
ATOM 731 C CA . ASP A 1 94 ? 3.557 -7.171 10.552 1.00 95.31 94 ASP A CA 1
ATOM 732 C C . ASP A 1 94 ? 5.083 -7.072 10.456 1.00 95.31 94 ASP A C 1
ATOM 734 O O . ASP A 1 94 ? 5.679 -6.343 11.249 1.00 95.31 94 ASP A O 1
ATOM 738 N N . ASP A 1 95 ? 5.692 -7.688 9.444 1.00 92.62 95 ASP A N 1
ATOM 739 C CA . ASP A 1 95 ? 7.124 -7.546 9.167 1.00 92.62 95 ASP A CA 1
ATOM 740 C C . ASP A 1 95 ? 7.453 -6.138 8.637 1.00 92.62 95 ASP A C 1
ATOM 742 O O . ASP A 1 95 ? 8.430 -5.510 9.050 1.00 92.62 95 ASP A O 1
ATOM 746 N N . VAL A 1 96 ? 6.602 -5.577 7.769 1.00 91.75 96 VAL A N 1
ATOM 747 C CA . VAL A 1 96 ? 6.840 -4.247 7.173 1.00 91.75 96 VAL A CA 1
ATOM 748 C C . VAL A 1 96 ? 6.496 -3.104 8.139 1.00 91.75 96 VAL A C 1
ATOM 750 O O . VAL A 1 96 ? 7.135 -2.040 8.124 1.00 91.75 96 VAL A O 1
ATOM 753 N N . CYS A 1 97 ? 5.470 -3.265 8.976 1.00 92.50 97 CYS A N 1
ATOM 754 C CA . CYS A 1 97 ? 4.978 -2.244 9.902 1.00 92.50 97 CYS A CA 1
ATOM 755 C C . CYS A 1 97 ? 5.595 -2.378 11.304 1.00 92.50 97 CYS A C 1
ATOM 757 O O . CYS A 1 97 ? 4.896 -2.595 12.292 1.00 92.50 97 CYS A O 1
ATOM 759 N N . THR A 1 98 ? 6.902 -2.137 11.400 1.00 86.62 98 THR A N 1
ATOM 760 C CA . THR A 1 98 ? 7.657 -2.180 12.667 1.00 86.62 98 THR A CA 1
ATOM 761 C C . THR A 1 98 ? 7.256 -1.115 13.697 1.00 86.62 98 THR A C 1
ATOM 763 O O . THR A 1 98 ? 7.405 -1.326 14.897 1.00 86.62 98 THR A O 1
ATOM 766 N N . ASP A 1 99 ? 6.739 0.032 13.246 1.00 87.50 99 ASP A N 1
ATOM 767 C CA . ASP A 1 99 ? 6.237 1.111 14.103 1.00 87.50 99 ASP A CA 1
ATOM 768 C C . ASP A 1 99 ? 4.752 1.385 13.807 1.00 87.50 99 ASP A C 1
ATOM 770 O O . ASP A 1 99 ? 3.860 0.716 14.319 1.00 87.50 99 ASP A O 1
ATOM 774 N N . LEU A 1 100 ? 4.466 2.391 12.975 1.00 93.56 100 LEU A N 1
ATOM 775 C CA . LEU A 1 100 ? 3.107 2.806 12.644 1.00 93.56 100 LEU A CA 1
ATOM 776 C C . LEU A 1 100 ? 2.953 2.951 11.137 1.00 93.56 100 LEU A C 1
ATOM 778 O O . LEU A 1 100 ? 3.818 3.537 10.477 1.00 93.56 100 LEU A O 1
ATOM 782 N N . CYS A 1 101 ? 1.804 2.542 10.617 1.00 96.62 101 CYS A N 1
ATOM 783 C CA . CYS A 1 101 ? 1.423 2.746 9.228 1.00 96.62 101 CYS A CA 1
ATOM 784 C C . CYS A 1 101 ? 0.032 3.368 9.102 1.00 96.62 101 CYS A C 1
ATOM 786 O O . CYS A 1 101 ? -0.735 3.423 10.063 1.00 96.62 101 CYS A O 1
ATOM 788 N N . ARG A 1 102 ? -0.287 3.887 7.917 1.00 97.75 102 ARG A N 1
ATOM 789 C CA . ARG A 1 102 ? -1.632 4.352 7.565 1.00 97.75 102 ARG A CA 1
ATOM 790 C C . ARG A 1 102 ? -1.979 3.990 6.132 1.00 97.75 102 ARG A C 1
ATOM 792 O O . ARG A 1 102 ? -1.092 3.939 5.284 1.00 97.75 102 ARG A O 1
ATOM 799 N N . ILE A 1 103 ? -3.270 3.872 5.849 1.00 98.19 103 ILE A N 1
ATOM 800 C CA . ILE A 1 103 ? -3.780 3.873 4.477 1.00 98.19 103 ILE A CA 1
ATOM 801 C C . ILE A 1 103 ? -3.711 5.306 3.950 1.00 98.19 103 ILE A C 1
ATOM 803 O O . ILE A 1 103 ? -4.130 6.242 4.639 1.00 98.19 103 ILE A O 1
ATOM 807 N N . ASN A 1 104 ? -3.199 5.494 2.735 1.00 96.81 104 ASN A N 1
ATOM 808 C CA . ASN A 1 104 ? -3.129 6.801 2.088 1.00 96.81 104 ASN A CA 1
ATOM 809 C C . ASN A 1 104 ? -3.453 6.715 0.586 1.00 96.81 104 ASN A C 1
ATOM 811 O O . ASN A 1 104 ? -2.579 6.802 -0.272 1.00 96.81 104 ASN A O 1
ATOM 815 N N . ASN A 1 105 ? -4.746 6.619 0.274 1.00 96.50 105 ASN A N 1
ATOM 816 C CA . ASN A 1 105 ? -5.281 6.602 -1.089 1.00 96.50 105 ASN A CA 1
ATOM 817 C C . ASN A 1 105 ? -5.744 7.997 -1.557 1.00 96.50 105 ASN A C 1
ATOM 819 O O . ASN A 1 105 ? -6.642 8.101 -2.387 1.00 96.50 105 ASN A O 1
ATOM 823 N N . LEU A 1 106 ? -5.192 9.096 -1.021 1.00 94.25 106 LEU A N 1
ATOM 824 C CA . LEU A 1 106 ? -5.659 10.460 -1.345 1.00 94.25 106 LEU A CA 1
ATOM 825 C C . LEU A 1 106 ? -5.664 10.774 -2.849 1.00 94.25 106 LEU A C 1
ATOM 827 O O . LEU A 1 106 ? -6.497 11.560 -3.307 1.00 94.25 106 LEU A O 1
ATOM 831 N N . ASP A 1 107 ? -4.752 10.162 -3.603 1.00 93.31 107 ASP A N 1
ATOM 832 C CA . ASP A 1 107 ? -4.635 10.350 -5.047 1.00 93.31 107 ASP A CA 1
ATOM 833 C C . ASP A 1 107 ? -5.773 9.695 -5.849 1.00 93.31 107 ASP A C 1
ATOM 835 O O . ASP A 1 107 ? -5.941 10.048 -7.013 1.00 93.31 107 ASP A O 1
ATOM 839 N N . ASP A 1 108 ? -6.649 8.890 -5.233 1.00 94.25 108 ASP A N 1
ATOM 840 C CA . ASP A 1 108 ? -7.925 8.453 -5.834 1.00 94.25 108 ASP A CA 1
ATOM 841 C C . ASP A 1 108 ? -8.817 9.641 -6.244 1.00 94.25 108 ASP A C 1
ATOM 843 O O . ASP A 1 108 ? -9.705 9.515 -7.084 1.00 94.25 108 ASP A O 1
ATOM 847 N N . ARG A 1 109 ? -8.601 10.821 -5.644 1.00 91.50 109 ARG A N 1
ATOM 848 C CA . ARG A 1 109 ? -9.289 12.065 -6.030 1.00 91.50 109 ARG A CA 1
ATOM 849 C C . ARG A 1 109 ? -8.834 12.598 -7.392 1.00 91.50 109 ARG A C 1
ATOM 851 O O . ARG A 1 109 ? -9.497 13.468 -7.947 1.00 91.50 109 ARG A O 1
ATOM 858 N N . LYS A 1 110 ? -7.682 12.138 -7.885 1.00 91.12 110 LYS A N 1
ATOM 859 C CA . LYS A 1 110 ? -7.029 12.600 -9.120 1.00 91.12 110 LYS A CA 1
ATOM 860 C C . LYS A 1 110 ? -6.914 11.492 -10.163 1.00 91.12 110 LYS A C 1
ATOM 862 O O . LYS A 1 110 ? -7.007 11.770 -11.354 1.00 91.12 110 LYS A O 1
ATOM 867 N N . TYR A 1 111 ? -6.691 10.257 -9.726 1.00 91.50 111 TYR A N 1
ATOM 868 C CA . TYR A 1 111 ? -6.432 9.110 -10.583 1.00 91.50 111 TYR A CA 1
ATOM 869 C C . TYR A 1 111 ? -7.407 7.979 -10.281 1.00 91.50 111 TYR A C 1
ATOM 871 O O . TYR A 1 111 ? -7.845 7.786 -9.152 1.00 91.50 111 TYR A O 1
ATOM 879 N N . THR A 1 112 ? -7.741 7.207 -11.310 1.00 92.12 112 THR A N 1
ATOM 880 C CA . THR A 1 112 ? -8.586 6.023 -11.158 1.00 92.12 112 THR A CA 1
ATOM 881 C C . THR A 1 112 ? -7.749 4.861 -10.630 1.00 92.12 112 THR A C 1
ATOM 883 O O . THR A 1 112 ? -6.724 4.524 -11.220 1.00 92.12 112 THR A O 1
ATOM 886 N N . LYS A 1 113 ? -8.187 4.251 -9.522 1.00 93.69 113 LYS A N 1
ATOM 887 C CA . LYS A 1 113 ? -7.626 2.993 -9.010 1.00 93.69 113 LYS A CA 1
ATOM 888 C C . LYS A 1 113 ? -7.782 1.899 -10.075 1.00 93.69 113 LYS A C 1
ATOM 890 O O . LYS A 1 113 ? -8.876 1.718 -10.607 1.00 93.69 113 LYS A O 1
ATOM 895 N N . LEU A 1 114 ? -6.713 1.160 -10.352 1.00 94.81 114 LEU A N 1
ATOM 896 C CA . LEU A 1 114 ? -6.767 -0.045 -11.178 1.00 94.81 114 LEU A CA 1
ATOM 897 C C . LEU A 1 114 ? -7.520 -1.184 -10.473 1.00 94.81 114 LEU A C 1
ATOM 899 O O . LEU A 1 114 ? -7.666 -1.203 -9.249 1.00 94.81 114 LEU A O 1
ATOM 903 N N . ASP A 1 115 ? -7.959 -2.173 -11.251 1.00 95.25 115 ASP A N 1
ATOM 904 C CA . ASP A 1 115 ? -8.484 -3.415 -10.684 1.00 95.25 115 ASP A CA 1
ATOM 905 C C . ASP A 1 115 ? -7.440 -4.095 -9.784 1.00 95.25 115 ASP A C 1
ATOM 907 O O . ASP A 1 115 ? -6.244 -4.082 -10.082 1.00 95.25 115 ASP A O 1
ATOM 911 N N . THR A 1 116 ? -7.876 -4.701 -8.680 1.00 95.25 116 THR A N 1
ATOM 912 C CA . THR A 1 116 ? -6.960 -5.292 -7.694 1.00 95.25 116 THR A CA 1
ATOM 913 C C . THR A 1 116 ? -6.102 -6.411 -8.279 1.00 95.25 116 THR A C 1
ATOM 915 O O . THR A 1 116 ? -4.951 -6.538 -7.865 1.00 95.25 116 THR A O 1
ATOM 918 N N . GLN A 1 117 ? -6.587 -7.156 -9.281 1.00 95.31 117 GLN A N 1
ATOM 919 C CA . GLN A 1 117 ? -5.786 -8.162 -9.989 1.00 95.31 117 GLN A CA 1
ATOM 920 C C . GLN A 1 117 ? -4.674 -7.519 -10.814 1.00 95.31 117 GLN A C 1
ATOM 922 O O . GLN A 1 117 ? -3.561 -8.035 -10.880 1.00 95.31 117 GLN A O 1
ATOM 927 N N . MET A 1 118 ? -4.949 -6.362 -11.415 1.00 95.31 118 MET A N 1
ATOM 928 C CA . MET A 1 118 ? -3.949 -5.607 -12.161 1.00 95.31 118 MET A CA 1
ATOM 929 C C . MET A 1 118 ? -2.890 -5.004 -11.231 1.00 95.31 118 MET A C 1
ATOM 931 O O . MET A 1 118 ? -1.707 -5.026 -11.564 1.00 95.31 118 MET A O 1
ATOM 935 N N . ILE A 1 119 ? -3.299 -4.500 -10.061 1.00 96.00 119 ILE A N 1
ATOM 936 C CA . ILE A 1 119 ? -2.372 -4.008 -9.029 1.00 96.00 119 ILE A CA 1
ATOM 937 C C . ILE A 1 119 ? -1.465 -5.147 -8.552 1.00 96.00 119 ILE A C 1
ATOM 939 O O . ILE A 1 119 ? -0.248 -4.981 -8.512 1.00 96.00 119 ILE A O 1
ATOM 943 N N . PHE A 1 120 ? -2.053 -6.306 -8.235 1.00 95.12 120 PHE A N 1
ATOM 944 C CA . PHE A 1 120 ? -1.315 -7.506 -7.845 1.00 95.12 120 PHE A CA 1
ATOM 945 C C . PHE A 1 120 ? -0.314 -7.909 -8.928 1.00 95.12 120 PHE A C 1
ATOM 947 O O . PHE A 1 120 ? 0.878 -7.994 -8.657 1.00 95.12 120 PHE A O 1
ATOM 954 N N . LYS A 1 121 ? -0.771 -8.066 -10.176 1.00 94.69 121 LYS A N 1
ATOM 955 C CA . LYS A 1 121 ? 0.092 -8.428 -11.305 1.00 94.69 121 LYS A CA 1
ATOM 956 C C . LYS A 1 121 ? 1.275 -7.472 -11.455 1.00 94.69 121 LYS A C 1
ATOM 958 O O . LYS A 1 121 ? 2.404 -7.930 -11.573 1.00 94.69 121 LYS A O 1
ATOM 963 N N . ARG A 1 122 ? 1.026 -6.161 -11.402 1.00 93.44 122 ARG A N 1
ATOM 964 C CA . ARG A 1 122 ? 2.082 -5.142 -11.467 1.00 93.44 122 ARG A CA 1
ATOM 965 C C . ARG A 1 122 ? 3.098 -5.297 -10.341 1.00 93.44 122 ARG A C 1
ATOM 967 O O . ARG A 1 122 ? 4.289 -5.239 -10.606 1.00 93.44 122 ARG A O 1
ATOM 974 N N . ALA A 1 123 ? 2.646 -5.507 -9.109 1.00 92.62 123 ALA A N 1
ATOM 975 C CA . ALA A 1 123 ? 3.545 -5.712 -7.980 1.00 92.62 123 ALA A CA 1
ATOM 976 C C . ALA A 1 123 ? 4.409 -6.974 -8.152 1.00 92.62 123 ALA A C 1
ATOM 978 O O . ALA A 1 123 ? 5.618 -6.913 -7.942 1.00 92.62 123 ALA A O 1
ATOM 979 N N . ILE A 1 124 ? 3.804 -8.085 -8.587 1.00 91.81 124 ILE A N 1
ATOM 980 C CA . ILE A 1 124 ? 4.504 -9.355 -8.820 1.00 91.81 124 ILE A CA 1
ATOM 981 C C . ILE A 1 124 ? 5.519 -9.252 -9.963 1.00 91.81 124 ILE A C 1
ATOM 983 O O . ILE A 1 124 ? 6.641 -9.729 -9.813 1.00 91.81 124 ILE A O 1
ATOM 987 N N . ASP A 1 125 ? 5.169 -8.592 -11.071 1.00 89.94 125 ASP A N 1
ATOM 988 C CA . ASP A 1 125 ? 6.058 -8.410 -12.230 1.00 89.94 125 ASP A CA 1
ATOM 989 C C . ASP A 1 125 ? 7.340 -7.612 -11.869 1.00 89.94 125 ASP A C 1
ATOM 991 O O . ASP A 1 125 ? 8.332 -7.655 -12.600 1.00 89.94 125 ASP A O 1
ATOM 995 N N . MET A 1 126 ? 7.340 -6.900 -10.735 1.00 87.62 126 MET A N 1
ATOM 996 C CA . MET A 1 126 ? 8.476 -6.113 -10.245 1.00 87.62 126 MET A CA 1
ATOM 997 C C . MET A 1 126 ? 9.302 -6.807 -9.154 1.00 87.62 126 MET A C 1
ATOM 999 O O . MET A 1 126 ? 10.343 -6.269 -8.775 1.00 87.62 126 MET A O 1
ATOM 1003 N N . LEU A 1 127 ? 8.877 -7.971 -8.646 1.00 86.06 127 LEU A N 1
ATOM 1004 C CA . LEU A 1 127 ? 9.596 -8.682 -7.583 1.00 86.06 127 LEU A CA 1
ATOM 1005 C C . LEU A 1 127 ? 11.029 -9.022 -8.001 1.00 86.06 127 LEU A C 1
ATOM 1007 O O . LEU A 1 127 ? 11.269 -9.488 -9.114 1.00 86.06 127 LEU A O 1
ATOM 1011 N N . GLY A 1 128 ? 11.979 -8.782 -7.094 1.00 73.19 128 GLY A N 1
ATOM 1012 C CA . GLY A 1 128 ? 13.402 -9.030 -7.337 1.00 73.19 128 GLY A CA 1
ATOM 1013 C C . GLY A 1 128 ? 14.040 -8.118 -8.393 1.00 73.19 128 GLY A C 1
ATOM 1014 O O . GLY A 1 128 ? 15.143 -8.396 -8.849 1.00 73.19 128 GLY A O 1
ATOM 1015 N N . GLN A 1 129 ? 13.382 -7.039 -8.835 1.00 74.56 129 GLN A N 1
ATOM 1016 C CA . GLN A 1 129 ? 14.033 -6.066 -9.716 1.00 74.56 129 GLN A CA 1
ATOM 1017 C C . GLN A 1 129 ? 14.984 -5.163 -8.924 1.00 74.56 129 GLN A C 1
ATOM 1019 O O . GLN A 1 129 ? 14.545 -4.399 -8.066 1.00 74.56 129 GLN A O 1
ATOM 1024 N N . HIS A 1 130 ? 16.272 -5.211 -9.269 1.00 63.28 130 HIS A N 1
ATOM 1025 C CA . HIS A 1 130 ? 17.343 -4.414 -8.669 1.00 63.28 130 HIS A CA 1
ATOM 1026 C C . HIS A 1 130 ? 17.770 -3.328 -9.659 1.00 63.28 130 HIS A C 1
ATOM 1028 O O . HIS A 1 130 ? 18.408 -3.685 -10.638 1.00 63.28 130 HIS A O 1
ATOM 1034 N N . ASN A 1 131 ? 17.383 -2.052 -9.491 1.00 57.66 131 ASN A N 1
ATOM 1035 C CA . ASN A 1 131 ? 17.924 -0.914 -10.284 1.00 57.66 131 ASN A CA 1
ATOM 1036 C C . ASN A 1 131 ? 17.463 0.483 -9.797 1.00 57.66 131 ASN A C 1
ATOM 1038 O O . ASN A 1 131 ? 17.384 1.439 -10.570 1.00 57.66 131 ASN A O 1
ATOM 1042 N N . TYR A 1 132 ? 17.134 0.638 -8.513 1.00 55.94 132 TYR A N 1
ATOM 1043 C CA . TYR A 1 132 ? 16.520 1.870 -8.009 1.00 55.94 132 TYR A CA 1
ATOM 1044 C C . TYR A 1 132 ? 17.506 2.772 -7.258 1.00 55.94 132 TYR A C 1
ATOM 1046 O O . TYR A 1 132 ? 17.723 2.595 -6.064 1.00 55.94 132 TYR A O 1
ATOM 1054 N N . ASN A 1 133 ? 18.020 3.809 -7.926 1.00 52.19 133 ASN A N 1
ATOM 1055 C CA . ASN A 1 133 ? 18.759 4.898 -7.273 1.00 52.19 133 ASN A CA 1
ATOM 1056 C C . ASN A 1 133 ? 17.774 5.983 -6.784 1.00 52.19 133 ASN A C 1
ATOM 1058 O O . ASN A 1 133 ? 16.916 6.410 -7.557 1.00 52.19 133 ASN A O 1
ATOM 1062 N N . LEU A 1 134 ? 17.908 6.435 -5.523 1.00 54.88 134 LEU A N 1
ATOM 1063 C CA . LEU A 1 134 ? 17.081 7.434 -4.793 1.00 54.88 134 LEU A CA 1
ATOM 1064 C C . LEU A 1 134 ? 15.743 6.918 -4.202 1.00 54.88 134 LEU A C 1
ATOM 1066 O O . LEU A 1 134 ? 14.647 7.173 -4.700 1.00 54.88 134 LEU A O 1
ATOM 1070 N N . ILE A 1 1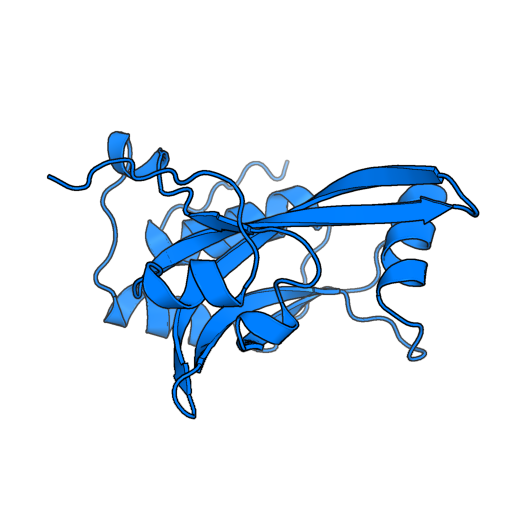35 ? 15.837 6.237 -3.056 1.00 58.53 135 ILE A N 1
ATOM 1071 C CA . ILE A 1 135 ? 14.793 5.373 -2.469 1.00 58.53 135 ILE A CA 1
ATOM 1072 C C . ILE A 1 135 ? 13.503 6.062 -2.005 1.00 58.53 135 ILE A C 1
ATOM 1074 O O . ILE A 1 135 ? 12.445 5.444 -2.105 1.00 58.53 135 ILE A O 1
ATOM 1078 N N . TYR A 1 136 ? 13.530 7.321 -1.554 1.00 57.69 136 TYR A N 1
ATOM 1079 C CA . TYR A 1 136 ? 12.315 7.960 -1.016 1.00 57.69 136 TYR A CA 1
ATOM 1080 C C . TYR A 1 136 ? 11.238 8.184 -2.078 1.00 57.69 136 TYR A C 1
ATOM 1082 O O . TYR A 1 136 ? 10.086 7.805 -1.889 1.00 57.69 136 TYR A O 1
ATOM 1090 N N . ASN A 1 137 ? 11.624 8.772 -3.212 1.00 64.12 137 ASN A N 1
ATOM 1091 C CA . ASN A 1 137 ? 10.703 8.973 -4.325 1.00 64.12 137 ASN A CA 1
ATOM 1092 C C . ASN A 1 137 ? 10.360 7.634 -4.972 1.00 64.12 137 ASN A C 1
ATOM 1094 O O . ASN A 1 137 ? 9.216 7.415 -5.354 1.00 64.12 137 ASN A O 1
ATOM 1098 N N . ASN A 1 138 ? 11.322 6.712 -5.039 1.00 76.81 138 ASN A N 1
ATOM 1099 C CA . ASN A 1 138 ? 11.103 5.433 -5.689 1.00 76.81 138 ASN A CA 1
ATOM 1100 C C . ASN A 1 138 ? 10.017 4.619 -4.975 1.00 76.81 138 ASN A C 1
ATOM 1102 O O . ASN A 1 138 ? 9.132 4.122 -5.664 1.00 76.81 138 ASN A O 1
ATOM 1106 N N . CYS A 1 139 ? 10.026 4.476 -3.639 1.00 85.69 139 CYS A N 1
ATOM 1107 C CA . CYS A 1 139 ? 9.048 3.601 -2.964 1.00 85.69 139 CYS A CA 1
ATOM 1108 C C . CYS A 1 139 ? 7.614 4.110 -3.115 1.00 85.69 139 CYS A C 1
ATOM 1110 O O . CYS A 1 139 ? 6.706 3.329 -3.415 1.00 85.69 139 CYS A O 1
ATOM 1112 N N . GLU A 1 140 ? 7.421 5.426 -3.015 1.00 88.12 140 GLU A N 1
ATOM 1113 C CA . GLU A 1 140 ? 6.135 6.059 -3.294 1.00 88.12 140 GLU A CA 1
ATOM 1114 C C . GLU A 1 140 ? 5.736 5.880 -4.765 1.00 88.12 140 GLU A C 1
ATOM 1116 O O . GLU A 1 140 ? 4.596 5.512 -5.058 1.00 88.12 140 GLU A O 1
ATOM 1121 N N . HIS A 1 141 ? 6.672 6.092 -5.694 1.00 86.38 141 HIS A N 1
ATOM 1122 C CA . HIS A 1 141 ? 6.434 5.930 -7.127 1.00 86.38 141 HIS A CA 1
ATOM 1123 C C . HIS A 1 141 ? 6.067 4.496 -7.496 1.00 86.38 141 HIS A C 1
ATOM 1125 O O . HIS A 1 141 ? 5.119 4.303 -8.247 1.00 86.38 141 HIS A O 1
ATOM 1131 N N . PHE A 1 142 ? 6.757 3.497 -6.950 1.00 90.12 142 PHE A N 1
ATOM 1132 C CA . PHE A 1 142 ? 6.452 2.085 -7.160 1.00 90.12 142 PHE A CA 1
ATOM 1133 C C . PHE A 1 142 ? 5.031 1.751 -6.695 1.00 90.12 142 PHE A C 1
ATOM 1135 O O . PHE A 1 142 ? 4.235 1.215 -7.469 1.00 90.12 142 PHE A O 1
ATOM 1142 N N . ALA A 1 143 ? 4.679 2.120 -5.459 1.00 93.44 143 ALA A N 1
ATOM 1143 C CA . ALA A 1 143 ? 3.362 1.822 -4.905 1.00 93.44 143 ALA A CA 1
ATOM 1144 C C . ALA A 1 143 ? 2.248 2.519 -5.714 1.00 93.44 143 ALA A C 1
ATOM 1146 O O . ALA A 1 143 ? 1.234 1.905 -6.063 1.00 93.44 143 ALA A O 1
ATOM 1147 N N . LYS A 1 144 ? 2.457 3.786 -6.098 1.00 93.31 144 LYS A N 1
ATOM 1148 C CA . LYS A 1 144 ? 1.518 4.538 -6.946 1.00 93.31 144 LYS A CA 1
ATOM 1149 C C . LYS A 1 144 ? 1.449 4.019 -8.379 1.00 93.31 144 LYS A C 1
ATOM 1151 O O . LYS A 1 144 ? 0.358 4.001 -8.947 1.00 93.31 144 LYS A O 1
ATOM 1156 N N . TRP A 1 145 ? 2.561 3.579 -8.959 1.00 92.69 145 TRP A N 1
ATOM 1157 C CA . TRP A 1 145 ? 2.594 2.948 -10.277 1.00 92.69 145 TRP A CA 1
ATOM 1158 C C . TRP A 1 145 ? 1.767 1.661 -10.274 1.00 92.69 145 TRP A C 1
ATOM 1160 O O . TRP A 1 145 ? 0.915 1.490 -11.149 1.00 92.69 145 TRP A O 1
ATOM 1170 N N . CYS A 1 146 ? 1.914 0.830 -9.234 1.00 94.88 146 CYS A N 1
ATOM 1171 C CA . CYS A 1 146 ? 1.093 -0.365 -9.050 1.00 94.88 146 CYS A CA 1
ATOM 1172 C C . CYS A 1 146 ? -0.402 -0.028 -9.000 1.00 94.88 146 CYS A C 1
ATOM 1174 O O . CYS A 1 146 ? -1.189 -0.706 -9.655 1.00 94.88 146 CYS A O 1
ATOM 1176 N N . ARG A 1 147 ? -0.806 1.014 -8.254 1.00 95.69 147 ARG A N 1
ATOM 1177 C CA . ARG A 1 147 ? -2.227 1.361 -8.051 1.00 95.69 147 ARG A CA 1
ATOM 1178 C C . ARG A 1 147 ? -2.878 2.129 -9.207 1.00 95.69 147 ARG A C 1
ATOM 1180 O O . ARG A 1 147 ? -4.068 1.927 -9.446 1.00 95.69 147 ARG A O 1
ATOM 1187 N N . TYR A 1 148 ? -2.152 3.020 -9.882 1.00 94.44 148 TYR A N 1
ATOM 1188 C CA . TYR A 1 148 ? -2.739 4.028 -10.782 1.00 94.44 148 TYR A CA 1
ATOM 1189 C C . TYR A 1 148 ? -2.211 4.004 -12.220 1.00 94.44 148 TYR A C 1
ATOM 1191 O O . TYR A 1 148 ? -2.670 4.811 -13.029 1.00 94.44 148 TYR A O 1
ATOM 1199 N N . ASP A 1 149 ? -1.229 3.156 -12.541 1.00 87.88 149 ASP A N 1
ATOM 1200 C CA . ASP A 1 149 ? -0.507 3.204 -13.822 1.00 87.88 149 ASP A CA 1
ATOM 1201 C C . ASP A 1 149 ? 0.102 4.584 -14.127 1.00 87.88 149 ASP A C 1
ATOM 1203 O O . ASP A 1 149 ? 0.068 5.099 -15.248 1.00 87.88 149 ASP A O 1
ATOM 1207 N N . LYS A 1 150 ? 0.608 5.254 -13.089 1.00 72.75 150 LYS A N 1
ATOM 1208 C CA . LYS A 1 150 ? 1.276 6.546 -13.231 1.00 72.75 150 LYS A CA 1
ATOM 1209 C C . LYS A 1 150 ? 2.757 6.379 -12.960 1.00 72.75 150 LYS A C 1
ATOM 1211 O O . LYS A 1 150 ? 3.185 6.320 -11.814 1.00 72.75 150 LYS A O 1
ATOM 1216 N N . HIS A 1 151 ? 3.533 6.357 -14.041 1.00 57.84 151 HIS A N 1
ATOM 1217 C CA . HIS A 1 151 ? 4.944 6.704 -13.986 1.00 57.84 151 HIS A CA 1
ATOM 1218 C C . HIS A 1 151 ? 5.037 8.191 -13.645 1.00 57.84 151 HIS A C 1
ATOM 1220 O O . HIS A 1 151 ? 4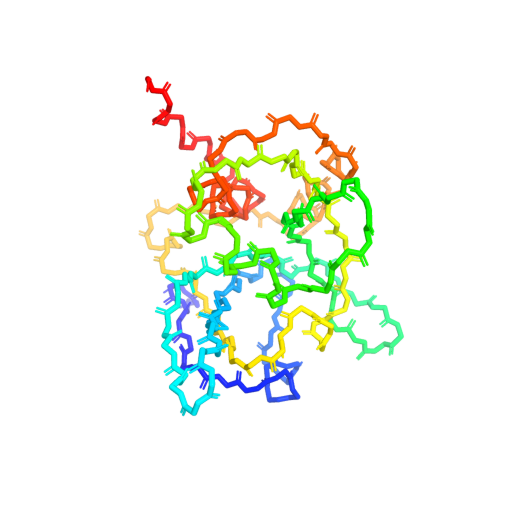.911 9.047 -14.520 1.00 57.84 151 HIS A O 1
ATOM 1226 N N . THR A 1 152 ? 5.245 8.539 -12.380 1.00 46.50 152 THR A N 1
ATOM 1227 C CA . THR A 1 152 ? 5.781 9.862 -12.048 1.00 46.50 152 THR A CA 1
ATOM 1228 C C . THR A 1 152 ? 7.267 9.857 -12.391 1.00 46.50 152 THR A C 1
ATOM 1230 O O . THR A 1 152 ? 8.138 9.756 -11.534 1.00 46.50 152 THR A O 1
ATOM 1233 N N . SER A 1 153 ? 7.557 9.925 -13.691 1.00 40.03 153 SER A N 1
ATOM 1234 C CA . SER A 1 153 ? 8.889 10.231 -14.198 1.00 40.03 153 SER A CA 1
ATOM 1235 C C . SER A 1 153 ? 9.154 11.716 -13.974 1.00 40.03 153 SER A C 1
ATOM 1237 O O . SER A 1 153 ? 8.928 12.527 -14.863 1.00 40.03 153 SER A O 1
ATOM 1239 N N . ASN A 1 154 ? 9.628 12.060 -12.781 1.00 33.53 154 ASN A N 1
ATOM 1240 C CA . ASN A 1 154 ? 10.422 13.269 -12.561 1.00 33.53 154 ASN A CA 1
ATOM 1241 C C . ASN A 1 154 ? 11.833 12.867 -12.108 1.00 33.53 154 ASN A C 1
ATOM 1243 O O . ASN A 1 154 ? 12.344 13.381 -11.118 1.00 33.53 154 ASN A O 1
ATOM 1247 N N . GLN A 1 155 ? 12.448 11.915 -12.815 1.00 32.88 155 GLN A N 1
ATOM 1248 C CA . GLN A 1 155 ? 13.904 11.851 -12.876 1.00 32.88 155 GLN A CA 1
ATOM 1249 C C . GLN A 1 155 ? 14.332 12.635 -14.118 1.00 32.88 155 GLN A C 1
ATOM 1251 O O . GLN A 1 155 ? 14.227 12.147 -15.242 1.00 32.88 155 GLN A O 1
ATOM 1256 N N . VAL A 1 156 ? 14.721 13.887 -13.888 1.00 34.62 156 VAL A N 1
ATOM 1257 C CA . VAL A 1 156 ? 15.810 14.528 -14.633 1.00 34.62 156 VAL A CA 1
ATOM 1258 C C . VAL A 1 156 ? 17.059 14.451 -13.772 1.00 34.62 156 VAL A C 1
ATOM 1260 O O . VAL A 1 156 ? 16.897 14.509 -12.530 1.00 34.62 156 VAL A O 1
#